Protein AF-A0A967IP04-F1 (afdb_monomer_lite)

Secondary structure (DSSP, 8-state):
-HHHHHHHHHHHHHTTS-EEEEE-SS-SSGGG---HHHHHHHHH--STT--EEEEEEETTEEEEEEEEEEE--TTTHHHHGGGT--TT-EEEEEEEEEETHHHHHHHHHHHHHHHHHHHHHHHHHHHHHHHHHHHHHHHHHHHHHHHHHHHHHHHHHHHHHH--

Foldseek 3Di:
DQVVLQVVQVVCVVVQFKHKAWAAPDDPDPSRHDDPQQVVQLVPDQAQPDKDWDWDQDPVGIKIKIKGFDFDDPVNCVPCVVVVDDGRDRRTMMMMIHHCVVVVVVVVVVVVVVVVVVVVVVVVVVVVVVVVVVVVVVVVVVVVVVVVVVVVVVVVVVVVVVVD

pLDDT: mean 90.39, std 6.9, range [52.81, 98.06]

Sequence (164 aa):
PAYMTRQMSELARERGLYTFHITSLKPINPANSPDEWERKALAEFRAPDDEAVTVEDRKDGKFFRFMAPLIVDRQCLQCHARHGYDIGDVRGGLSVTVPMSRFIAHYRSIRETDVAGLSAIGVFSLVAFGVVIWIFSKKLSQGIKRELEAERMDSTIKLAGAAA

Radius of gyration: 38.09 Å; chains: 1; bounding box: 79×38×110 Å

Structure (mmCIF, N/CA/C/O backbone):
data_AF-A0A967IP04-F1
#
_entry.id   AF-A0A967IP04-F1
#
loop_
_atom_site.group_PDB
_atom_site.id
_atom_site.type_symbol
_atom_site.label_atom_id
_atom_site.label_alt_id
_atom_site.label_comp_id
_atom_site.label_asym_id
_atom_site.label_entity_id
_atom_site.label_seq_id
_atom_site.pdbx_PDB_ins_code
_atom_site.Cartn_x
_atom_site.Cartn_y
_atom_site.Cartn_z
_atom_site.occupancy
_atom_site.B_iso_or_equiv
_atom_site.auth_seq_id
_atom_site.auth_comp_id
_atom_site.auth_asym_id
_atom_site.auth_atom_id
_atom_site.pdbx_PDB_model_num
ATOM 1 N N . PRO A 1 1 ? 8.802 8.033 -22.382 1.00 67.88 1 PRO A N 1
ATOM 2 C CA . PRO A 1 1 ? 7.773 7.574 -21.409 1.00 67.88 1 PRO A CA 1
ATOM 3 C C . PRO A 1 1 ? 8.158 7.788 -19.934 1.00 67.88 1 PRO A C 1
ATOM 5 O O . PRO A 1 1 ? 7.444 8.491 -19.234 1.00 67.88 1 PRO A O 1
ATOM 8 N N . ALA A 1 2 ? 9.303 7.265 -19.474 1.00 77.19 2 ALA A N 1
ATOM 9 C CA . ALA A 1 2 ? 9.651 7.240 -18.043 1.00 77.19 2 ALA A CA 1
ATOM 10 C C . ALA A 1 2 ? 9.767 8.614 -17.340 1.00 77.19 2 ALA A C 1
ATOM 12 O O . ALA A 1 2 ? 9.571 8.697 -16.133 1.00 77.19 2 ALA A O 1
ATOM 13 N N . TYR A 1 3 ? 10.062 9.693 -18.075 1.00 83.50 3 TYR A N 1
ATOM 14 C CA . TYR A 1 3 ? 10.180 11.041 -17.503 1.00 83.50 3 TYR A CA 1
ATOM 15 C C . TYR A 1 3 ? 8.848 11.570 -16.944 1.00 83.50 3 TYR A C 1
ATOM 17 O O . TYR A 1 3 ? 8.802 12.014 -15.801 1.00 83.50 3 TYR A O 1
ATOM 25 N N . MET A 1 4 ? 7.763 11.462 -17.720 1.00 84.94 4 MET A N 1
ATOM 26 C CA . MET A 1 4 ? 6.437 11.935 -17.302 1.00 84.94 4 MET A CA 1
ATOM 27 C C . MET A 1 4 ? 5.929 11.160 -16.086 1.00 84.94 4 MET A C 1
ATOM 29 O O . MET A 1 4 ? 5.462 11.760 -15.123 1.00 84.94 4 MET A O 1
ATOM 33 N N . THR A 1 5 ? 6.089 9.832 -16.086 1.00 85.31 5 THR A N 1
ATOM 34 C CA . THR A 1 5 ? 5.717 8.990 -14.940 1.00 85.31 5 THR A CA 1
ATOM 35 C C . THR A 1 5 ? 6.473 9.392 -13.679 1.00 85.31 5 THR A C 1
ATOM 37 O O . THR A 1 5 ? 5.883 9.436 -12.604 1.00 85.31 5 THR A O 1
ATOM 40 N N . ARG A 1 6 ? 7.759 9.739 -13.801 1.00 85.56 6 ARG A N 1
ATOM 41 C CA . ARG A 1 6 ? 8.552 10.220 -12.668 1.00 85.56 6 ARG A CA 1
ATOM 42 C C . ARG A 1 6 ? 8.048 11.563 -12.140 1.00 85.56 6 ARG A C 1
ATOM 44 O O . ARG A 1 6 ? 7.852 11.675 -10.939 1.00 85.56 6 ARG A O 1
ATOM 51 N N . GLN A 1 7 ? 7.762 12.535 -13.007 1.00 87.56 7 GLN A N 1
ATOM 52 C CA . GLN A 1 7 ? 7.198 13.820 -12.566 1.00 87.56 7 GLN A CA 1
ATOM 53 C C . GLN A 1 7 ? 5.839 13.648 -11.877 1.00 87.56 7 GLN A C 1
ATOM 55 O O . GLN A 1 7 ? 5.591 14.231 -10.825 1.00 87.56 7 GLN A O 1
ATOM 60 N N . MET A 1 8 ? 4.962 12.807 -12.432 1.00 88.12 8 MET A N 1
ATOM 61 C CA . MET A 1 8 ? 3.679 12.491 -11.797 1.00 88.12 8 MET A CA 1
ATOM 62 C C . MET A 1 8 ? 3.871 11.810 -10.438 1.00 88.12 8 MET A C 1
ATOM 64 O O . MET A 1 8 ? 3.158 12.124 -9.487 1.00 88.12 8 MET A O 1
ATOM 68 N N . SER A 1 9 ? 4.844 10.903 -10.340 1.00 88.88 9 SER A N 1
ATOM 69 C CA . SER A 1 9 ? 5.216 10.233 -9.095 1.00 88.88 9 SER A CA 1
ATOM 70 C C . SER A 1 9 ? 5.719 11.214 -8.036 1.00 88.88 9 SER A C 1
ATOM 72 O O . SER A 1 9 ? 5.294 11.144 -6.885 1.00 88.88 9 SER A O 1
ATOM 74 N N . GLU A 1 10 ? 6.569 12.167 -8.420 1.00 88.75 10 GLU A N 1
ATOM 75 C CA . GLU A 1 10 ? 7.086 13.212 -7.532 1.00 88.75 10 GLU A CA 1
ATOM 76 C C . GLU A 1 10 ? 5.949 14.083 -6.981 1.00 88.75 10 GLU A C 1
ATOM 78 O O . GLU A 1 10 ? 5.828 14.220 -5.763 1.00 88.75 10 GLU A O 1
ATOM 83 N N . LEU A 1 11 ? 5.046 14.557 -7.847 1.00 89.12 11 LEU A N 1
ATOM 84 C CA . LEU A 1 11 ? 3.865 15.329 -7.441 1.00 89.12 11 LEU A CA 1
ATOM 85 C C . LEU A 1 11 ? 2.925 14.532 -6.518 1.00 89.12 11 LEU A C 1
ATOM 87 O O . LEU A 1 11 ? 2.372 15.070 -5.557 1.00 89.12 11 LEU A O 1
ATOM 91 N N . ALA A 1 12 ? 2.717 13.242 -6.795 1.00 88.75 12 ALA A N 1
ATOM 92 C CA . ALA A 1 12 ? 1.879 12.378 -5.963 1.00 88.75 12 ALA A CA 1
ATOM 93 C C . ALA A 1 12 ? 2.515 12.094 -4.592 1.00 88.75 12 ALA A C 1
ATOM 95 O O . ALA A 1 12 ? 1.808 12.052 -3.577 1.00 88.75 12 ALA A O 1
ATOM 96 N N . ARG A 1 13 ? 3.845 11.956 -4.552 1.00 87.38 13 ARG A N 1
ATOM 97 C CA . ARG A 1 13 ? 4.631 11.785 -3.328 1.00 87.38 13 ARG A CA 1
ATOM 98 C C . ARG A 1 13 ? 4.575 13.029 -2.449 1.00 87.38 13 ARG A C 1
ATOM 100 O O . ARG A 1 13 ? 4.351 12.891 -1.252 1.00 87.38 13 ARG A O 1
ATOM 107 N N . GLU A 1 14 ? 4.700 14.224 -3.025 1.00 87.25 14 GLU A N 1
ATOM 108 C CA . GLU A 1 14 ? 4.558 15.498 -2.295 1.00 87.25 14 GLU A CA 1
ATOM 109 C C . GLU A 1 14 ? 3.182 15.640 -1.632 1.00 87.25 14 GLU A C 1
ATOM 111 O O . GLU A 1 14 ? 3.061 16.178 -0.534 1.00 87.25 14 GLU A O 1
ATOM 116 N N . ARG A 1 15 ? 2.136 15.089 -2.257 1.00 85.25 15 ARG A N 1
ATOM 117 C CA . ARG A 1 15 ? 0.776 15.041 -1.695 1.00 85.25 15 ARG A CA 1
ATOM 118 C C . ARG A 1 15 ? 0.550 13.876 -0.722 1.00 85.25 15 ARG A C 1
ATOM 120 O O . ARG A 1 15 ? -0.557 13.732 -0.193 1.00 85.25 15 ARG A O 1
ATOM 127 N N . GLY A 1 16 ? 1.560 13.034 -0.500 1.00 81.06 16 GLY A N 1
ATOM 128 C CA . GLY A 1 16 ? 1.498 11.859 0.369 1.00 81.06 16 GLY A CA 1
ATOM 129 C C . GLY A 1 16 ? 0.468 10.817 -0.078 1.00 81.06 16 GLY A C 1
ATOM 130 O O . GLY A 1 16 ? -0.185 10.218 0.777 1.00 81.06 16 GLY A O 1
ATOM 131 N N . LEU A 1 17 ? 0.257 10.656 -1.391 1.00 84.44 17 LEU A N 1
ATOM 132 C CA . LEU A 1 17 ? -0.750 9.746 -1.953 1.00 84.44 17 LEU A CA 1
ATOM 133 C C . LEU A 1 17 ? -0.158 8.383 -2.308 1.00 84.44 17 LEU A C 1
ATOM 135 O O . LEU A 1 17 ? -0.550 7.369 -1.744 1.00 84.44 17 LEU A O 1
ATOM 139 N N . TYR A 1 18 ? 0.766 8.368 -3.261 1.00 89.62 18 TYR A N 1
ATOM 140 C CA . TYR A 1 18 ? 1.446 7.179 -3.763 1.00 89.62 18 TYR A CA 1
ATOM 141 C C . TYR A 1 18 ? 2.718 7.606 -4.499 1.00 89.62 18 TYR A C 1
ATOM 143 O O . TYR A 1 18 ? 2.909 8.778 -4.822 1.00 89.62 18 TYR A O 1
ATOM 151 N N . THR A 1 19 ? 3.605 6.657 -4.765 1.00 92.38 19 THR A N 1
ATOM 152 C CA . THR A 1 19 ? 4.825 6.858 -5.551 1.00 92.38 19 THR A CA 1
ATOM 153 C C . THR A 1 19 ? 4.911 5.759 -6.597 1.00 92.38 19 THR A C 1
ATOM 155 O O . THR A 1 19 ? 4.807 4.583 -6.262 1.00 92.38 19 THR A O 1
ATOM 158 N N . PHE A 1 20 ? 5.103 6.146 -7.853 1.00 93.00 20 PHE A N 1
ATOM 159 C CA . PHE A 1 20 ? 5.390 5.237 -8.958 1.00 93.00 20 PHE A CA 1
ATOM 160 C C . PHE A 1 20 ? 6.883 5.187 -9.253 1.00 93.00 20 PHE A C 1
ATOM 162 O O . PHE A 1 20 ? 7.561 6.220 -9.223 1.00 93.00 20 PHE A O 1
ATOM 169 N N . HIS A 1 21 ? 7.385 4.022 -9.633 1.00 94.81 21 HIS A N 1
ATOM 170 C CA . HIS A 1 21 ? 8.749 3.886 -10.114 1.00 94.81 21 HIS A CA 1
ATOM 171 C C . HIS A 1 21 ? 8.792 2.918 -11.297 1.00 94.81 21 HIS A C 1
ATOM 173 O O . HIS A 1 21 ? 8.354 1.775 -11.212 1.00 94.81 21 HIS A O 1
ATOM 179 N N . ILE A 1 22 ? 9.282 3.411 -12.438 1.00 94.75 22 ILE A N 1
ATOM 180 C CA . ILE A 1 22 ? 9.568 2.572 -13.603 1.00 94.75 22 ILE A CA 1
ATOM 181 C C . ILE A 1 22 ? 11.018 2.139 -13.496 1.00 94.75 22 ILE A C 1
ATOM 183 O O . ILE A 1 22 ? 11.919 2.978 -13.556 1.00 94.75 22 ILE A O 1
ATOM 187 N N . THR A 1 23 ? 11.229 0.834 -13.416 1.00 95.19 23 THR A N 1
ATOM 188 C CA . THR A 1 23 ? 12.538 0.246 -13.152 1.00 95.19 23 THR A CA 1
ATOM 189 C C . THR A 1 23 ? 12.845 -0.917 -14.090 1.00 95.19 23 THR A C 1
ATOM 191 O O . THR A 1 23 ? 11.953 -1.468 -14.736 1.00 95.19 23 THR A O 1
ATOM 194 N N . SER A 1 24 ? 14.121 -1.257 -14.252 1.00 93.88 24 SER A N 1
ATOM 195 C CA . SER A 1 24 ? 14.569 -2.327 -15.149 1.00 93.88 24 SER A CA 1
ATOM 196 C C . SER A 1 24 ? 15.895 -2.913 -14.683 1.00 93.88 24 SER A C 1
ATOM 198 O O . SER A 1 24 ? 16.759 -2.184 -14.210 1.00 93.88 24 SER A O 1
ATOM 200 N N . LEU A 1 25 ? 16.112 -4.212 -14.911 1.00 93.00 25 LEU A N 1
ATOM 201 C CA . LEU A 1 25 ? 17.417 -4.850 -14.689 1.00 93.00 25 LEU A CA 1
ATOM 202 C C . LEU A 1 25 ? 18.510 -4.294 -15.619 1.00 93.00 25 LEU A C 1
ATOM 204 O O . LEU A 1 25 ? 19.692 -4.383 -15.296 1.00 93.00 25 LEU A O 1
ATOM 208 N N . LYS A 1 26 ? 18.119 -3.702 -16.757 1.00 89.38 26 LYS A N 1
ATOM 209 C CA . LYS A 1 26 ? 19.004 -3.033 -17.725 1.00 89.38 26 LYS A CA 1
ATOM 210 C C . LYS A 1 26 ? 18.506 -1.598 -17.980 1.00 89.38 26 LYS A C 1
ATOM 212 O O . LYS A 1 26 ? 17.917 -1.314 -19.037 1.00 89.38 26 LYS A O 1
ATOM 217 N N . PRO A 1 27 ? 18.654 -0.684 -17.003 1.00 89.19 27 PRO A N 1
ATOM 218 C CA . PRO A 1 27 ? 18.116 0.660 -17.117 1.00 89.19 27 PRO A CA 1
ATOM 219 C C . PRO A 1 2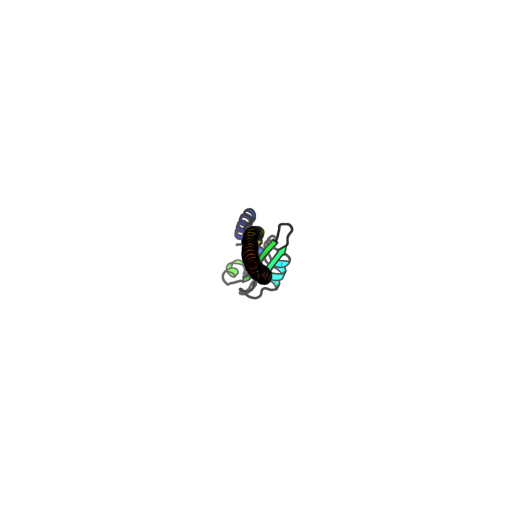7 ? 19.022 1.525 -18.006 1.00 89.19 27 PRO A C 1
ATOM 221 O O . PRO A 1 27 ? 20.239 1.519 -17.873 1.00 89.19 27 PRO A O 1
ATOM 224 N N . ILE A 1 28 ? 18.420 2.299 -18.915 1.00 86.00 28 ILE A N 1
ATOM 225 C CA . ILE A 1 28 ? 19.157 3.297 -19.719 1.00 86.00 28 ILE A CA 1
ATOM 226 C C . ILE A 1 28 ? 19.487 4.519 -18.856 1.00 86.00 28 ILE A C 1
ATOM 228 O O . ILE A 1 28 ? 20.560 5.099 -18.961 1.00 86.00 28 ILE A O 1
ATOM 232 N N . ASN A 1 29 ? 18.529 4.922 -18.018 1.00 86.81 29 ASN A N 1
ATOM 233 C CA . ASN A 1 29 ? 18.711 5.980 -17.039 1.00 86.81 29 ASN A CA 1
ATOM 234 C C . ASN A 1 29 ? 19.068 5.332 -15.692 1.00 86.81 29 ASN A C 1
ATOM 236 O O . ASN A 1 29 ? 18.220 4.607 -15.172 1.00 86.81 29 ASN A O 1
ATOM 240 N N . PRO A 1 30 ? 20.243 5.609 -15.101 1.00 89.56 30 PRO A N 1
ATOM 241 C CA . PRO A 1 30 ? 20.632 5.061 -13.800 1.00 89.56 30 PRO A CA 1
ATOM 242 C C . PRO A 1 30 ? 19.617 5.318 -12.680 1.00 89.56 30 PRO A C 1
ATOM 244 O O . PRO A 1 30 ? 19.504 4.503 -11.769 1.00 89.56 30 PRO A O 1
ATOM 247 N N . ALA A 1 31 ? 18.833 6.399 -12.768 1.00 88.69 31 ALA A N 1
ATOM 248 C CA . ALA A 1 31 ? 17.763 6.705 -11.818 1.00 88.69 31 ALA A CA 1
ATOM 249 C C . ALA A 1 31 ? 16.599 5.693 -11.834 1.00 88.69 31 ALA A C 1
ATOM 251 O O . ALA A 1 31 ? 15.780 5.721 -10.928 1.00 88.69 31 ALA A O 1
ATOM 252 N N . ASN A 1 32 ? 16.530 4.817 -12.841 1.00 92.31 32 ASN A N 1
ATOM 253 C CA . ASN A 1 32 ? 15.545 3.737 -12.954 1.00 92.31 32 ASN A CA 1
ATOM 254 C C . ASN A 1 32 ? 16.143 2.382 -12.529 1.00 92.31 32 ASN A C 1
ATOM 256 O O . ASN A 1 32 ? 15.720 1.333 -13.020 1.00 92.31 32 ASN A O 1
ATOM 260 N N . SER A 1 33 ? 17.204 2.398 -11.722 1.00 95.5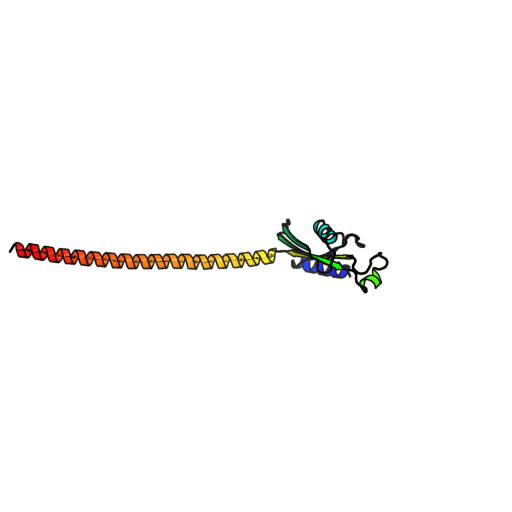6 33 SER A N 1
ATOM 261 C CA . SER A 1 33 ? 17.795 1.172 -11.190 1.00 95.56 33 SER A CA 1
ATOM 262 C C . SER A 1 33 ? 16.899 0.600 -10.092 1.00 95.56 33 SER A C 1
ATOM 264 O O . SER A 1 33 ? 16.452 1.360 -9.234 1.00 95.56 33 SER A O 1
ATOM 266 N N . PRO A 1 34 ? 16.653 -0.720 -10.083 1.00 96.81 34 PRO A N 1
ATOM 267 C CA . PRO A 1 34 ? 15.769 -1.329 -9.107 1.00 96.81 34 PRO A CA 1
ATOM 268 C C . PRO A 1 34 ? 16.423 -1.385 -7.739 1.00 96.81 34 PRO A C 1
ATOM 270 O O . PRO A 1 34 ? 17.621 -1.690 -7.625 1.00 96.81 34 PRO A O 1
ATOM 273 N N . ASP A 1 35 ? 15.603 -1.165 -6.716 1.00 95.81 35 ASP A N 1
ATOM 274 C CA . ASP A 1 35 ? 15.957 -1.561 -5.359 1.00 95.81 35 ASP A CA 1
ATOM 275 C C . ASP A 1 35 ? 15.974 -3.093 -5.206 1.00 95.81 35 ASP A C 1
ATOM 277 O O . ASP A 1 35 ? 15.764 -3.846 -6.161 1.00 95.81 35 ASP A O 1
ATOM 281 N N . GLU A 1 36 ? 16.297 -3.574 -4.009 1.00 95.94 36 GLU A N 1
ATOM 282 C CA . GLU A 1 36 ? 16.439 -5.007 -3.749 1.00 95.94 36 GLU A CA 1
ATOM 283 C C . GLU A 1 36 ? 15.137 -5.790 -3.985 1.00 95.94 36 GLU A C 1
ATOM 285 O O . GLU A 1 36 ? 15.159 -6.853 -4.610 1.00 95.94 36 GLU A O 1
ATOM 290 N N . TRP A 1 37 ? 13.998 -5.242 -3.556 1.00 96.69 37 TRP A N 1
ATOM 291 C CA . TRP A 1 37 ? 12.696 -5.882 -3.728 1.00 96.69 37 TRP A CA 1
ATOM 292 C C . TRP A 1 37 ? 12.250 -5.857 -5.192 1.00 96.69 37 TRP A C 1
ATOM 294 O O . TRP A 1 37 ? 11.850 -6.888 -5.732 1.00 96.69 37 TRP A O 1
ATOM 304 N N . GLU A 1 38 ? 12.392 -4.715 -5.868 1.00 97.75 38 GLU A N 1
ATOM 305 C CA . GLU A 1 38 ? 12.069 -4.575 -7.292 1.00 97.75 38 GLU A CA 1
ATOM 306 C C . GLU A 1 38 ? 12.929 -5.502 -8.150 1.00 97.75 38 GLU A C 1
ATOM 308 O O . GLU A 1 38 ? 12.442 -6.102 -9.103 1.00 97.75 38 GLU A O 1
ATOM 313 N N . ARG A 1 39 ? 14.213 -5.654 -7.812 1.00 97.62 39 ARG A N 1
ATOM 314 C CA . ARG A 1 39 ? 15.129 -6.553 -8.521 1.00 97.62 39 ARG A CA 1
ATOM 315 C C . ARG A 1 39 ? 14.689 -8.002 -8.392 1.00 97.62 39 ARG A C 1
ATOM 317 O O . ARG A 1 39 ? 14.737 -8.725 -9.385 1.00 97.62 39 ARG A O 1
ATOM 324 N N . LYS A 1 40 ? 14.272 -8.412 -7.192 1.00 97.00 40 LYS A N 1
ATOM 325 C CA . LYS A 1 40 ? 13.746 -9.755 -6.949 1.00 97.00 40 LYS A CA 1
ATOM 326 C C . LYS A 1 40 ? 12.463 -9.989 -7.750 1.00 97.00 40 LYS A C 1
ATOM 328 O O . LYS A 1 40 ? 12.406 -10.956 -8.500 1.00 97.00 40 LYS A O 1
ATOM 333 N N . ALA A 1 41 ? 11.507 -9.062 -7.680 1.00 96.94 41 ALA A N 1
ATOM 334 C CA . ALA A 1 41 ? 10.264 -9.132 -8.450 1.00 96.94 41 ALA A CA 1
ATOM 335 C C . ALA A 1 41 ? 10.528 -9.234 -9.965 1.00 96.94 41 ALA A C 1
ATOM 337 O O . ALA A 1 41 ? 10.030 -10.135 -10.633 1.00 96.94 41 ALA A O 1
ATOM 338 N N . LEU A 1 42 ? 11.407 -8.380 -10.503 1.00 97.12 42 LEU A N 1
ATOM 339 C CA . LEU A 1 42 ? 11.806 -8.412 -11.915 1.00 97.12 42 LEU A CA 1
ATOM 340 C C . LEU A 1 42 ? 12.448 -9.734 -12.343 1.00 97.12 42 LEU A C 1
ATOM 342 O O . LEU A 1 42 ? 12.309 -10.128 -13.498 1.00 97.12 42 LEU A O 1
ATOM 346 N N . ALA A 1 43 ? 13.186 -10.395 -11.450 1.00 95.81 43 ALA A N 1
ATOM 347 C CA . ALA A 1 43 ? 13.806 -11.684 -11.738 1.00 95.81 43 ALA A CA 1
ATOM 348 C C . ALA A 1 43 ? 12.789 -12.839 -11.748 1.00 95.81 43 ALA A C 1
ATOM 350 O O . ALA A 1 43 ? 13.049 -13.872 -12.374 1.00 95.81 43 ALA A O 1
ATOM 351 N N . GLU A 1 44 ? 11.648 -12.667 -11.081 1.00 95.56 44 GLU A N 1
ATOM 352 C CA . GLU A 1 44 ? 10.576 -13.658 -10.965 1.00 95.56 44 GLU A CA 1
ATOM 353 C C . GLU A 1 44 ? 9.536 -13.531 -12.087 1.00 95.56 44 GLU A C 1
ATOM 355 O O . GLU A 1 44 ? 9.009 -14.553 -12.515 1.00 95.56 44 GLU A O 1
ATOM 360 N N . PHE A 1 45 ? 9.317 -12.334 -12.642 1.00 96.50 45 PHE A N 1
ATOM 361 C CA . PHE A 1 45 ? 8.352 -12.119 -13.726 1.00 96.50 45 PHE A CA 1
ATOM 362 C C . PHE A 1 45 ? 8.666 -12.916 -15.004 1.00 96.50 45 PHE A C 1
ATOM 364 O O . PHE A 1 45 ? 9.802 -12.963 -15.489 1.00 96.50 45 PHE A O 1
ATOM 371 N N . ARG A 1 46 ? 7.631 -13.535 -15.569 1.00 90.38 46 ARG A N 1
ATOM 372 C CA . ARG A 1 46 ? 7.622 -14.348 -16.794 1.00 90.38 46 ARG A CA 1
ATOM 373 C C . ARG A 1 46 ? 6.427 -14.0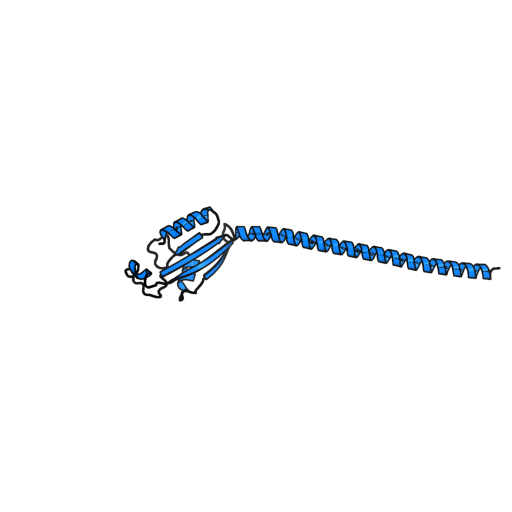27 -17.694 1.00 90.38 46 ARG A C 1
ATOM 375 O O . ARG A 1 46 ? 6.561 -14.155 -18.907 1.00 90.38 46 ARG A O 1
ATOM 382 N N . ALA A 1 47 ? 5.292 -13.628 -17.126 1.00 90.44 47 ALA A N 1
ATOM 383 C CA . ALA A 1 47 ? 4.040 -13.382 -17.834 1.00 90.44 47 ALA A CA 1
ATOM 384 C C . ALA A 1 47 ? 3.499 -11.959 -17.579 1.00 90.44 47 ALA A C 1
ATOM 386 O O . ALA A 1 47 ? 3.860 -11.336 -16.583 1.00 90.44 47 ALA A O 1
ATOM 387 N N . PRO A 1 48 ? 2.624 -11.429 -18.459 1.00 90.00 48 PRO A N 1
ATOM 388 C CA . PRO A 1 48 ? 2.019 -10.105 -18.282 1.00 90.00 48 PRO A CA 1
ATOM 389 C C . PRO A 1 48 ? 1.184 -9.954 -17.006 1.00 90.00 48 PRO A C 1
ATOM 391 O O . PRO A 1 48 ? 1.123 -8.856 -16.464 1.00 90.00 48 PRO A O 1
ATOM 394 N N . ASP A 1 49 ? 0.575 -11.048 -16.547 1.00 93.50 49 ASP A N 1
ATOM 395 C CA . ASP A 1 49 ? -0.324 -11.071 -15.387 1.00 93.50 49 ASP A CA 1
ATOM 396 C C . ASP A 1 49 ? 0.412 -11.360 -14.068 1.00 93.50 49 ASP A C 1
ATOM 398 O O . ASP A 1 49 ? -0.224 -11.521 -13.026 1.00 93.50 49 ASP A O 1
ATOM 402 N N . ASP A 1 50 ? 1.745 -11.466 -14.094 1.00 96.31 50 ASP A N 1
ATOM 403 C CA . ASP A 1 50 ? 2.508 -11.649 -12.866 1.00 96.31 50 ASP A CA 1
ATOM 404 C C . ASP A 1 50 ? 2.490 -10.371 -12.025 1.00 96.31 50 ASP A C 1
ATOM 406 O O . ASP A 1 50 ? 2.598 -9.253 -12.530 1.00 96.31 50 ASP A O 1
ATOM 410 N N . GLU A 1 51 ? 2.431 -10.535 -10.708 1.00 97.12 51 GLU A N 1
ATOM 411 C CA . GLU A 1 51 ? 2.390 -9.422 -9.768 1.00 97.12 51 GLU A CA 1
ATOM 412 C C . GLU A 1 51 ? 3.261 -9.725 -8.551 1.00 97.12 51 GLU A C 1
ATOM 414 O O . GLU A 1 51 ? 3.333 -10.857 -8.071 1.00 97.12 51 GLU A O 1
ATOM 419 N N . ALA A 1 52 ? 3.917 -8.694 -8.022 1.00 97.56 52 ALA A N 1
ATOM 420 C CA . ALA A 1 52 ? 4.647 -8.771 -6.766 1.00 97.56 52 ALA A CA 1
ATOM 421 C C . ALA A 1 52 ? 4.049 -7.793 -5.758 1.00 97.56 52 ALA A C 1
ATOM 423 O O . ALA A 1 52 ? 3.872 -6.607 -6.044 1.00 97.56 52 ALA A O 1
ATOM 424 N N . VAL A 1 53 ? 3.775 -8.286 -4.550 1.00 97.69 53 VAL A N 1
ATOM 425 C CA . VAL A 1 53 ? 3.160 -7.506 -3.474 1.00 97.69 53 VAL A CA 1
ATOM 426 C C . VAL A 1 53 ? 3.958 -7.668 -2.192 1.00 97.69 53 VAL A C 1
ATOM 428 O O . VAL A 1 53 ? 4.401 -8.763 -1.853 1.00 97.69 53 VAL A O 1
ATOM 431 N N . THR A 1 54 ? 4.133 -6.576 -1.454 1.00 97.00 54 THR A N 1
ATOM 432 C CA . THR A 1 54 ? 4.692 -6.627 -0.103 1.00 97.00 54 THR A CA 1
ATOM 433 C C . THR A 1 54 ? 4.137 -5.515 0.778 1.00 97.00 54 THR A C 1
ATOM 435 O O . THR A 1 54 ? 3.659 -4.482 0.303 1.00 97.00 54 THR A O 1
ATOM 438 N N . VAL A 1 55 ? 4.224 -5.729 2.086 1.00 95.44 55 VAL A N 1
ATOM 439 C CA . VAL A 1 55 ? 4.007 -4.699 3.097 1.00 95.44 55 VAL A CA 1
ATOM 440 C C . VAL A 1 55 ? 5.298 -4.560 3.886 1.00 95.44 55 VAL A C 1
ATOM 442 O O . VAL A 1 55 ? 5.729 -5.497 4.551 1.00 95.44 55 VAL A O 1
ATOM 445 N N . GLU A 1 56 ? 5.902 -3.382 3.824 1.00 93.62 56 GLU A N 1
ATOM 446 C CA . GLU A 1 56 ? 7.184 -3.092 4.460 1.00 93.62 56 GLU A CA 1
ATOM 447 C C . GLU A 1 56 ? 7.009 -2.065 5.575 1.00 93.62 56 GLU A C 1
ATOM 449 O O . GLU A 1 56 ? 6.296 -1.069 5.422 1.00 93.62 56 GLU A O 1
ATOM 454 N N . ASP A 1 57 ? 7.706 -2.282 6.686 1.00 90.69 57 ASP A N 1
ATOM 455 C CA . ASP A 1 57 ? 7.864 -1.284 7.736 1.00 90.69 57 ASP A CA 1
ATOM 456 C C . ASP A 1 57 ? 9.150 -0.495 7.479 1.00 90.69 57 ASP A C 1
ATOM 458 O O . ASP A 1 57 ? 10.255 -1.037 7.491 1.00 90.69 57 ASP A O 1
ATOM 462 N N . ARG A 1 58 ? 9.003 0.802 7.207 1.00 87.31 58 ARG A N 1
ATOM 463 C CA . ARG A 1 58 ? 10.105 1.745 6.996 1.00 87.31 58 ARG A CA 1
ATOM 464 C C . ARG A 1 58 ? 10.142 2.740 8.153 1.00 87.31 58 ARG A C 1
ATOM 466 O O . ARG A 1 58 ? 9.180 2.867 8.909 1.00 87.31 58 ARG A O 1
ATOM 473 N N . LYS A 1 59 ? 11.240 3.496 8.271 1.00 84.19 59 LYS A N 1
ATOM 474 C CA . LYS A 1 59 ? 11.363 4.572 9.278 1.00 84.19 59 LYS A CA 1
ATOM 475 C C . LYS A 1 59 ? 10.195 5.564 9.219 1.00 84.19 59 LYS A C 1
ATOM 477 O O . LYS A 1 59 ? 9.769 6.074 10.248 1.00 84.19 59 LYS A O 1
ATOM 482 N N . ASP A 1 60 ? 9.654 5.759 8.023 1.00 83.06 60 ASP A N 1
ATOM 483 C CA . ASP A 1 60 ? 8.638 6.766 7.722 1.00 83.06 60 ASP A CA 1
ATOM 484 C C . ASP A 1 60 ? 7.203 6.201 7.829 1.00 83.06 60 ASP A C 1
ATOM 486 O O . ASP A 1 60 ? 6.231 6.880 7.497 1.00 83.06 60 ASP A O 1
ATOM 490 N N . GLY A 1 61 ? 7.059 4.946 8.276 1.00 88.44 61 GLY A N 1
ATOM 491 C CA . GLY A 1 61 ? 5.786 4.254 8.467 1.00 88.44 61 GLY A CA 1
ATOM 492 C C . GLY A 1 61 ? 5.682 2.929 7.712 1.00 88.44 61 GLY A C 1
ATOM 493 O O . GLY A 1 61 ? 6.648 2.424 7.145 1.00 88.44 61 GLY A O 1
ATOM 494 N N . LYS A 1 62 ? 4.475 2.357 7.711 1.00 92.88 62 LYS A N 1
ATOM 495 C CA . LYS A 1 62 ? 4.158 1.129 6.976 1.00 92.88 62 LYS A CA 1
ATOM 496 C C . LYS A 1 62 ? 3.742 1.468 5.544 1.00 92.88 62 LYS A C 1
ATOM 498 O O . LYS A 1 62 ? 2.925 2.369 5.331 1.00 92.88 62 LYS A O 1
ATOM 503 N N . PHE A 1 63 ? 4.279 0.743 4.572 1.00 93.69 63 PHE A N 1
ATOM 504 C CA . PHE A 1 63 ? 4.035 0.958 3.150 1.00 93.69 63 PHE A CA 1
ATOM 505 C C . PHE A 1 63 ? 3.559 -0.327 2.493 1.00 93.69 63 PHE A C 1
ATOM 507 O O . PHE A 1 63 ? 4.146 -1.388 2.685 1.00 93.69 63 PHE A O 1
ATOM 514 N N . PHE A 1 64 ? 2.518 -0.207 1.680 1.00 95.06 64 PHE A N 1
ATOM 515 C CA . PHE A 1 64 ? 2.110 -1.248 0.753 1.00 95.06 64 PHE A CA 1
ATOM 516 C C . PHE A 1 64 ? 2.826 -1.020 -0.575 1.00 95.06 64 PHE A C 1
ATOM 518 O O . PHE A 1 64 ? 2.851 0.109 -1.075 1.00 95.06 64 PHE A O 1
ATOM 525 N N . ARG A 1 65 ? 3.409 -2.068 -1.149 1.00 96.75 65 ARG A N 1
ATOM 526 C CA . ARG A 1 65 ? 4.062 -2.017 -2.455 1.00 96.75 65 ARG A CA 1
ATOM 527 C C . ARG A 1 65 ? 3.463 -3.063 -3.372 1.00 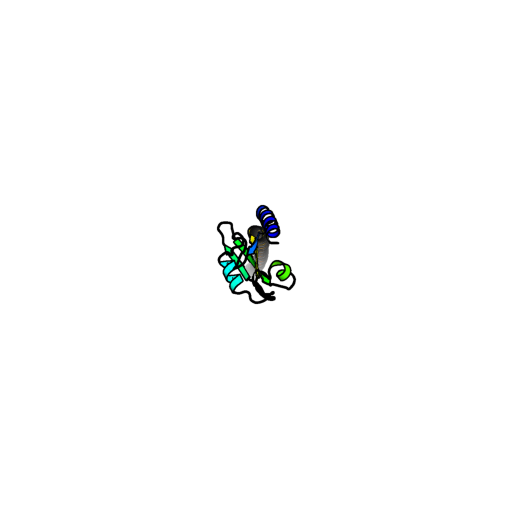96.75 65 ARG A C 1
ATOM 529 O O . ARG A 1 65 ? 3.250 -4.202 -2.968 1.00 96.75 65 ARG A O 1
ATOM 536 N N . PHE A 1 66 ? 3.247 -2.651 -4.606 1.00 97.56 66 PHE A N 1
ATOM 537 C CA . PHE A 1 66 ? 2.767 -3.466 -5.707 1.00 97.56 66 PHE A CA 1
ATOM 538 C C . PHE A 1 66 ? 3.698 -3.263 -6.897 1.00 97.56 66 PHE A C 1
ATOM 540 O O . PHE A 1 66 ? 4.210 -2.160 -7.086 1.00 97.56 66 PHE A O 1
ATOM 547 N N . MET A 1 67 ? 3.932 -4.288 -7.703 1.00 98.06 67 MET A N 1
ATOM 548 C CA . MET A 1 67 ? 4.691 -4.161 -8.938 1.00 98.06 67 MET A CA 1
ATOM 549 C C . MET A 1 67 ? 4.166 -5.122 -9.991 1.00 98.06 67 MET A C 1
ATOM 551 O O . MET A 1 67 ? 3.924 -6.287 -9.689 1.00 98.06 67 MET A O 1
ATOM 555 N N . ALA A 1 68 ? 4.062 -4.622 -11.220 1.00 97.56 68 ALA A N 1
ATOM 556 C CA . ALA A 1 68 ? 3.697 -5.396 -12.400 1.00 97.56 68 ALA A CA 1
ATOM 557 C C . ALA A 1 68 ? 4.793 -5.287 -13.480 1.00 97.56 68 ALA A C 1
ATOM 559 O O . ALA A 1 68 ? 5.479 -4.251 -13.559 1.00 97.56 68 ALA A O 1
ATOM 560 N N . PRO A 1 69 ? 4.987 -6.322 -14.314 1.00 97.25 69 PRO A N 1
ATOM 561 C CA . PRO A 1 69 ? 5.967 -6.315 -15.387 1.00 97.25 69 PRO A CA 1
ATOM 562 C C . PRO A 1 69 ? 5.542 -5.409 -16.546 1.00 97.25 69 PRO A C 1
ATOM 564 O O . PRO A 1 69 ? 4.370 -5.242 -16.868 1.00 97.25 69 PRO A O 1
ATOM 567 N N . LEU A 1 70 ? 6.536 -4.840 -17.223 1.00 94.44 70 LEU A N 1
ATOM 568 C CA . LEU A 1 70 ? 6.371 -4.150 -18.498 1.00 94.44 70 LEU A CA 1
ATOM 569 C C . LEU A 1 70 ? 6.826 -5.092 -19.612 1.00 94.44 70 LEU A C 1
ATOM 571 O O . LEU A 1 70 ? 8.025 -5.189 -19.890 1.00 94.44 70 LEU A O 1
ATOM 575 N N . ILE A 1 71 ? 5.872 -5.794 -20.217 1.00 94.56 71 ILE A N 1
ATOM 576 C CA . ILE A 1 71 ? 6.127 -6.748 -21.301 1.00 94.56 71 ILE A CA 1
ATOM 577 C C . ILE A 1 71 ? 6.257 -6.015 -22.638 1.00 94.56 71 ILE A C 1
ATOM 579 O O . ILE A 1 71 ? 5.500 -5.093 -22.940 1.00 94.56 71 ILE A O 1
ATOM 583 N N . VAL A 1 72 ? 7.239 -6.417 -23.441 1.00 93.88 72 VAL A N 1
ATOM 584 C CA . VAL A 1 72 ? 7.506 -5.836 -24.758 1.00 93.88 72 VAL A CA 1
ATOM 585 C C . VAL A 1 72 ? 6.466 -6.310 -25.767 1.00 93.88 72 VAL A C 1
ATOM 587 O O . VAL A 1 72 ? 6.324 -7.505 -26.024 1.00 93.88 72 VAL A O 1
ATOM 590 N N . ASP A 1 73 ? 5.791 -5.354 -26.400 1.00 92.75 73 ASP A N 1
ATOM 591 C CA . ASP A 1 73 ? 4.900 -5.584 -27.537 1.00 92.75 73 ASP A CA 1
ATOM 592 C C . ASP A 1 73 ? 5.480 -5.024 -28.854 1.00 92.75 73 ASP A C 1
ATOM 594 O O . ASP A 1 73 ? 6.587 -4.478 -28.912 1.00 92.75 73 ASP A O 1
ATOM 598 N N . ARG A 1 74 ? 4.713 -5.124 -29.949 1.00 92.81 74 ARG A N 1
ATOM 599 C CA . ARG A 1 74 ? 5.124 -4.587 -31.260 1.00 92.81 74 ARG A CA 1
ATOM 600 C C . ARG A 1 74 ? 5.350 -3.071 -31.251 1.00 92.81 74 ARG A C 1
ATOM 602 O O . ARG A 1 74 ? 6.194 -2.586 -32.002 1.00 92.81 74 ARG A O 1
ATOM 609 N N . GLN A 1 75 ? 4.603 -2.314 -30.448 1.00 91.88 75 GLN A N 1
ATOM 610 C CA . GLN A 1 75 ? 4.726 -0.856 -30.380 1.00 91.88 75 GLN A CA 1
ATOM 611 C C . GLN A 1 75 ? 6.002 -0.448 -29.636 1.00 91.88 75 GLN A C 1
ATOM 613 O O . GLN A 1 75 ? 6.677 0.501 -30.037 1.00 91.88 75 GLN A O 1
ATOM 618 N N . CYS A 1 76 ? 6.398 -1.213 -28.618 1.00 89.31 76 CYS A N 1
ATOM 619 C CA . CYS A 1 76 ? 7.640 -1.024 -27.873 1.00 89.31 76 CYS A CA 1
ATOM 620 C C . CYS A 1 76 ? 8.872 -1.092 -28.789 1.00 89.31 76 CYS A C 1
ATOM 622 O O . CYS A 1 76 ? 9.810 -0.297 -28.648 1.00 89.31 76 CYS A O 1
ATOM 624 N N . LEU A 1 77 ? 8.859 -2.012 -29.758 1.00 90.44 77 LEU A N 1
ATOM 625 C CA . LEU A 1 77 ? 9.976 -2.241 -30.674 1.00 90.44 77 LEU A CA 1
ATOM 626 C C . LEU A 1 77 ? 10.237 -1.083 -31.641 1.00 90.44 77 LEU A C 1
ATOM 628 O O . LEU A 1 77 ? 11.369 -0.948 -32.099 1.00 90.44 77 LEU A O 1
ATOM 632 N N . GLN A 1 78 ? 9.273 -0.182 -31.866 1.00 89.56 78 GLN A N 1
ATOM 633 C CA . GLN A 1 78 ? 9.491 1.015 -32.694 1.00 89.56 78 GLN A CA 1
ATOM 634 C C . GLN A 1 78 ? 10.674 1.861 -32.196 1.00 89.56 78 GLN A C 1
ATOM 636 O O . GLN A 1 78 ? 11.389 2.464 -32.993 1.00 89.56 78 GLN A O 1
ATOM 641 N N . CYS A 1 79 ? 10.915 1.862 -30.880 1.00 86.06 79 CYS A N 1
ATOM 642 C CA . CYS A 1 79 ? 12.003 2.615 -30.252 1.00 86.06 79 CYS A CA 1
ATOM 643 C C . CYS A 1 79 ? 13.024 1.727 -29.518 1.00 86.06 79 CYS A C 1
ATOM 645 O O . CYS A 1 79 ? 14.182 2.132 -29.356 1.00 86.06 79 CYS A O 1
ATOM 647 N N . HIS A 1 80 ? 12.617 0.540 -29.052 1.00 84.38 80 HIS A N 1
ATOM 648 C CA . HIS A 1 80 ? 13.439 -0.350 -28.224 1.00 84.38 80 HIS A CA 1
ATOM 649 C C . HIS A 1 80 ? 14.029 -1.560 -28.957 1.00 84.38 80 HIS A C 1
ATOM 651 O O . HIS A 1 80 ? 14.846 -2.251 -28.353 1.00 84.38 80 HIS A O 1
ATOM 657 N N . ALA A 1 81 ? 13.738 -1.778 -30.248 1.00 85.50 81 ALA A N 1
ATOM 658 C CA . ALA A 1 81 ? 14.358 -2.867 -31.018 1.00 85.50 81 ALA A CA 1
ATOM 659 C C . ALA A 1 81 ? 15.895 -2.792 -31.009 1.00 85.50 81 ALA A C 1
ATOM 661 O O . ALA A 1 81 ? 16.581 -3.789 -30.808 1.00 85.50 81 ALA A O 1
ATOM 662 N N . ARG A 1 82 ? 16.453 -1.577 -31.104 1.00 86.50 82 ARG A N 1
ATOM 663 C CA . ARG A 1 82 ? 17.907 -1.335 -31.028 1.00 86.50 82 ARG A CA 1
ATOM 664 C C . ARG A 1 82 ? 18.549 -1.716 -29.686 1.00 86.50 82 ARG A C 1
ATOM 666 O O . ARG A 1 82 ? 19.764 -1.640 -29.555 1.00 86.50 82 ARG A O 1
ATOM 673 N N . HIS A 1 83 ? 17.750 -2.036 -28.666 1.00 81.44 83 HIS A N 1
ATOM 674 C CA . HIS A 1 83 ? 18.220 -2.476 -27.347 1.00 81.44 83 HIS A CA 1
ATOM 675 C C . HIS A 1 83 ? 18.189 -4.002 -27.193 1.00 81.44 83 HIS A C 1
ATOM 677 O O . HIS A 1 83 ? 18.464 -4.483 -26.098 1.00 81.44 83 HIS A O 1
ATOM 683 N N . GLY A 1 84 ? 17.897 -4.735 -28.275 1.00 86.00 84 GLY A N 1
ATOM 684 C CA . GLY A 1 84 ? 17.933 -6.197 -28.313 1.00 86.00 84 GLY A CA 1
ATOM 685 C C . GLY A 1 84 ? 16.786 -6.856 -27.552 1.00 86.00 84 GLY A C 1
ATOM 686 O O . GLY A 1 84 ? 17.008 -7.898 -26.952 1.00 86.00 84 GLY A O 1
ATOM 687 N N . TYR A 1 85 ? 15.616 -6.211 -27.520 1.00 87.69 85 TYR A N 1
ATOM 688 C CA . TYR A 1 85 ? 14.402 -6.800 -26.957 1.00 87.69 85 TYR A CA 1
ATOM 689 C C . TYR A 1 85 ? 13.569 -7.460 -28.048 1.00 87.69 85 TYR A C 1
ATOM 691 O O . TYR A 1 85 ? 13.414 -6.883 -29.128 1.00 87.69 85 TYR A O 1
ATOM 699 N N . ASP A 1 86 ? 12.964 -8.587 -27.702 1.00 90.44 86 ASP A N 1
ATOM 700 C CA . ASP A 1 86 ? 11.987 -9.309 -28.503 1.00 90.44 86 ASP A CA 1
ATOM 701 C C . ASP A 1 86 ? 10.579 -9.196 -27.900 1.00 90.44 86 ASP A C 1
ATOM 703 O O . ASP A 1 86 ? 10.378 -8.794 -26.752 1.00 90.44 86 ASP A O 1
ATOM 707 N N . ILE A 1 87 ? 9.564 -9.519 -28.705 1.00 92.62 87 ILE A N 1
ATOM 708 C CA . ILE A 1 87 ? 8.171 -9.535 -28.238 1.00 92.62 87 ILE A CA 1
ATOM 709 C C . ILE A 1 87 ? 8.030 -10.595 -27.142 1.00 92.62 87 ILE A C 1
ATOM 711 O O . ILE A 1 87 ? 8.394 -11.749 -27.351 1.00 92.62 87 ILE A O 1
ATOM 715 N N . GLY A 1 88 ? 7.443 -10.208 -26.009 1.00 91.25 88 GLY A N 1
ATOM 716 C CA . GLY A 1 88 ? 7.288 -11.067 -24.833 1.00 91.25 88 GLY A CA 1
ATOM 717 C C . GLY A 1 88 ? 8.374 -10.880 -23.773 1.00 91.25 88 GLY A C 1
ATOM 718 O O . GLY A 1 88 ? 8.205 -11.366 -22.658 1.00 91.25 88 GLY A O 1
ATOM 719 N N . ASP A 1 89 ? 9.441 -10.132 -24.062 1.00 92.31 89 ASP A N 1
ATOM 720 C CA . ASP A 1 89 ? 10.471 -9.848 -23.066 1.00 92.31 89 ASP A CA 1
ATOM 721 C C . ASP A 1 89 ? 9.945 -8.986 -21.915 1.00 92.31 89 ASP A C 1
ATOM 723 O O . ASP A 1 89 ? 9.163 -8.050 -22.104 1.00 92.31 89 ASP A O 1
ATOM 727 N N . VAL A 1 90 ? 10.476 -9.220 -20.713 1.00 93.38 90 VAL A N 1
ATOM 728 C CA . VAL A 1 90 ? 10.294 -8.318 -19.571 1.00 93.38 90 VAL A CA 1
ATOM 729 C C . VAL A 1 90 ? 11.259 -7.140 -19.722 1.00 93.38 90 VAL A C 1
ATOM 731 O O . VAL A 1 90 ? 12.444 -7.219 -19.384 1.00 93.38 90 VAL A O 1
ATOM 734 N N . ARG A 1 91 ? 10.762 -5.999 -20.213 1.00 92.88 91 ARG A N 1
ATOM 735 C CA . ARG A 1 91 ? 11.571 -4.776 -20.373 1.00 92.88 91 ARG A CA 1
ATOM 736 C C . ARG A 1 91 ? 11.986 -4.175 -19.034 1.00 92.88 91 ARG A C 1
ATOM 738 O O . ARG A 1 91 ? 13.008 -3.480 -18.937 1.00 92.88 91 ARG A O 1
ATOM 745 N N . GLY A 1 92 ? 11.152 -4.375 -18.027 1.00 94.31 92 GLY A N 1
ATOM 746 C CA . GLY A 1 92 ? 11.226 -3.755 -16.719 1.00 94.31 92 GLY A CA 1
ATOM 747 C C . GLY A 1 92 ? 9.918 -3.971 -15.973 1.00 94.31 92 GLY A C 1
ATOM 748 O O . GLY A 1 92 ? 9.186 -4.910 -16.268 1.00 94.31 92 GLY A O 1
ATOM 749 N N . GLY A 1 93 ? 9.614 -3.085 -15.036 1.00 95.50 93 GLY A N 1
ATOM 750 C CA . GLY A 1 93 ? 8.381 -3.137 -14.267 1.00 95.50 93 GLY A CA 1
ATOM 751 C C . GLY A 1 93 ? 7.988 -1.766 -13.746 1.00 95.50 93 GLY A C 1
ATOM 752 O O . GLY A 1 93 ? 8.814 -0.851 -13.658 1.00 95.50 93 GLY A O 1
ATOM 753 N N . LEU A 1 94 ? 6.707 -1.635 -13.434 1.00 96.00 94 LEU A N 1
ATOM 754 C CA . LEU A 1 94 ? 6.122 -0.464 -12.805 1.00 96.00 94 LEU A CA 1
ATOM 755 C C . LEU A 1 94 ? 5.778 -0.831 -11.366 1.00 96.00 94 LEU A C 1
ATOM 757 O O . LEU A 1 94 ? 4.879 -1.638 -11.136 1.00 96.00 94 LEU A O 1
ATOM 761 N N . SER A 1 95 ? 6.487 -0.239 -10.410 1.00 96.88 95 SER A N 1
ATOM 762 C CA . SER A 1 95 ? 6.164 -0.373 -8.997 1.00 96.88 95 SER A CA 1
ATOM 763 C C . SER A 1 95 ? 5.325 0.810 -8.511 1.00 96.88 95 SER A C 1
ATOM 765 O O . SER A 1 95 ? 5.457 1.945 -8.983 1.00 96.88 95 SER A O 1
ATOM 767 N N . VAL A 1 96 ? 4.436 0.532 -7.563 1.00 95.44 96 VAL A N 1
ATOM 768 C CA . VAL A 1 96 ? 3.562 1.479 -6.877 1.00 95.44 96 VAL A CA 1
ATOM 769 C C . VAL A 1 96 ? 3.772 1.298 -5.383 1.00 95.44 96 VAL A C 1
ATOM 771 O O . VAL A 1 96 ? 3.618 0.201 -4.856 1.00 95.44 96 VAL A O 1
ATOM 774 N N . THR A 1 97 ? 4.114 2.375 -4.688 1.00 94.75 97 THR A N 1
ATOM 775 C CA . THR A 1 97 ? 4.263 2.404 -3.232 1.00 94.75 97 THR A CA 1
ATOM 776 C C . THR A 1 97 ? 3.203 3.317 -2.638 1.00 94.75 97 THR A C 1
ATOM 778 O O . THR A 1 97 ? 3.105 4.484 -3.016 1.00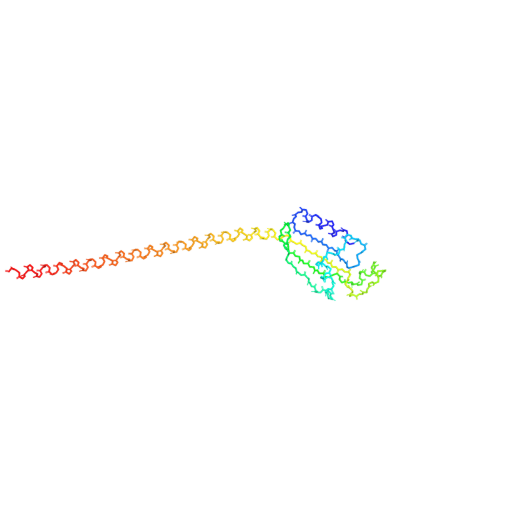 94.75 97 THR A O 1
ATOM 781 N N . VAL A 1 98 ? 2.417 2.800 -1.698 1.00 93.50 98 VAL A N 1
ATOM 782 C CA . VAL A 1 98 ? 1.316 3.509 -1.045 1.00 93.50 98 VAL A CA 1
ATOM 783 C C . VAL A 1 98 ? 1.591 3.584 0.463 1.00 93.50 98 VAL A C 1
ATOM 785 O O . VAL A 1 98 ? 1.702 2.539 1.112 1.00 93.50 98 VAL A O 1
ATOM 788 N N . PRO A 1 99 ? 1.707 4.788 1.057 1.00 92.44 99 PRO A N 1
ATOM 789 C CA . PRO A 1 99 ? 1.809 4.933 2.503 1.00 92.44 99 PRO A CA 1
ATOM 790 C C . PRO A 1 99 ? 0.516 4.454 3.168 1.00 92.44 99 PRO A C 1
ATOM 792 O O . PRO A 1 99 ? -0.572 4.968 2.907 1.00 92.44 99 PRO A O 1
ATOM 795 N N . MET A 1 100 ? 0.624 3.496 4.088 1.00 90.88 100 MET A N 1
ATOM 796 C CA . MET A 1 100 ? -0.535 2.981 4.821 1.00 90.88 100 MET A CA 1
ATOM 797 C C . MET A 1 100 ? -0.976 3.910 5.955 1.00 90.88 100 MET A C 1
ATOM 799 O O . MET A 1 100 ? -1.986 3.638 6.594 1.00 90.88 100 MET A O 1
ATOM 803 N N . SER A 1 101 ? -0.270 5.016 6.210 1.00 86.12 101 SER A N 1
ATOM 804 C CA . SER A 1 101 ? -0.573 5.956 7.298 1.00 86.12 101 SER A CA 1
ATOM 805 C C . SER A 1 101 ? -2.018 6.462 7.268 1.00 86.12 101 SER A C 1
ATOM 807 O O . SER A 1 101 ? -2.676 6.472 8.307 1.00 86.12 101 SER A O 1
ATOM 809 N N . ARG A 1 102 ? -2.550 6.805 6.085 1.00 77.50 102 ARG A N 1
ATOM 810 C CA . ARG A 1 102 ? -3.949 7.246 5.928 1.00 77.50 102 ARG A CA 1
ATOM 811 C C . ARG A 1 102 ? -4.948 6.133 6.229 1.00 77.50 102 ARG A C 1
ATOM 813 O O . ARG A 1 102 ? -5.928 6.371 6.930 1.00 77.50 102 ARG A O 1
ATOM 820 N N . PHE A 1 103 ? -4.673 4.922 5.750 1.00 82.50 103 PHE A N 1
ATOM 821 C CA . PHE A 1 103 ? -5.510 3.757 6.032 1.00 82.50 103 PHE A CA 1
ATOM 822 C C . PHE A 1 103 ? -5.493 3.427 7.527 1.00 82.50 103 PHE A C 1
ATOM 824 O O . PHE A 1 103 ? -6.547 3.303 8.140 1.00 82.50 103 PHE A O 1
ATOM 831 N N . ILE A 1 104 ? -4.310 3.372 8.141 1.00 83.94 104 ILE A N 1
ATOM 832 C CA . ILE A 1 104 ? -4.135 3.079 9.568 1.00 83.94 104 ILE A CA 1
ATOM 833 C C . ILE A 1 104 ? -4.827 4.133 10.438 1.00 83.94 104 ILE A C 1
ATOM 835 O O . ILE A 1 104 ? -5.492 3.771 11.406 1.00 83.94 104 ILE A O 1
ATOM 839 N N . ALA A 1 105 ? -4.704 5.421 10.105 1.00 82.12 105 ALA A N 1
ATOM 840 C CA . ALA A 1 105 ? -5.368 6.493 10.843 1.00 82.12 105 ALA A CA 1
ATOM 841 C C . ALA A 1 105 ? -6.898 6.357 10.791 1.00 82.12 105 ALA A C 1
ATOM 843 O O . ALA A 1 105 ? -7.561 6.464 11.823 1.00 82.12 105 ALA A O 1
ATOM 844 N N . HIS A 1 106 ? -7.450 6.055 9.612 1.00 79.81 106 HIS A N 1
ATOM 845 C CA . HIS A 1 106 ? -8.885 5.843 9.448 1.00 79.81 106 HIS A CA 1
ATOM 846 C C . HIS A 1 106 ? -9.378 4.609 10.220 1.00 79.81 106 HIS A C 1
ATOM 848 O O . HIS A 1 106 ? -10.338 4.700 10.982 1.00 79.81 106 HIS A O 1
ATOM 854 N N . TYR A 1 107 ? -8.662 3.485 10.115 1.00 83.44 107 TYR A N 1
ATOM 855 C CA . TYR A 1 107 ? -8.978 2.266 10.863 1.00 83.44 107 TYR A CA 1
ATOM 856 C C . TYR A 1 107 ? -8.885 2.457 12.377 1.00 83.44 107 TYR A C 1
ATOM 858 O O . TYR A 1 107 ? -9.694 1.895 13.112 1.00 83.44 107 TYR A O 1
ATOM 866 N N . ARG A 1 108 ? -7.922 3.247 12.866 1.00 83.88 108 ARG A N 1
ATOM 867 C CA . ARG A 1 108 ? -7.795 3.532 14.300 1.00 83.88 108 ARG A CA 1
ATOM 868 C C . ARG A 1 108 ? -9.012 4.294 14.821 1.00 83.88 108 ARG A C 1
ATOM 870 O O . ARG A 1 108 ? -9.564 3.887 15.835 1.00 83.88 108 ARG A O 1
ATOM 877 N N . SER A 1 109 ? -9.444 5.337 14.111 1.00 80.44 109 SER A N 1
ATOM 878 C CA . SER A 1 109 ? -10.614 6.131 14.504 1.00 80.44 109 SER A CA 1
ATOM 879 C C . SER A 1 109 ? -11.893 5.294 14.530 1.00 80.44 109 SER A C 1
ATOM 881 O O . SER A 1 109 ? -12.611 5.341 15.524 1.00 80.44 109 SER A O 1
ATOM 883 N N . ILE A 1 110 ? -12.134 4.483 13.493 1.00 83.88 110 ILE A N 1
ATOM 884 C CA . ILE A 1 110 ? -13.292 3.576 13.443 1.00 83.88 110 ILE A CA 1
ATOM 885 C C . ILE A 1 110 ? -13.242 2.578 14.602 1.00 83.88 110 ILE A C 1
ATOM 887 O O . ILE A 1 110 ? -14.221 2.386 15.318 1.00 83.88 110 ILE A O 1
ATOM 891 N N . ARG A 1 111 ? -12.076 1.970 14.837 1.00 87.19 111 ARG A N 1
ATOM 892 C CA . ARG A 1 111 ? -11.908 0.993 15.914 1.00 87.19 111 ARG A CA 1
ATOM 893 C C . ARG A 1 111 ? -12.163 1.606 17.288 1.00 87.19 111 ARG A C 1
ATOM 895 O O . ARG A 1 111 ? -12.758 0.950 18.134 1.00 87.19 111 ARG A O 1
ATOM 902 N N . GLU A 1 112 ? -11.705 2.830 17.532 1.00 86.38 112 GLU A N 1
ATOM 903 C CA . GLU A 1 112 ? -11.953 3.527 18.798 1.00 86.38 112 GLU A CA 1
ATOM 904 C C . GLU A 1 112 ? -13.447 3.798 19.009 1.00 86.38 112 GLU A C 1
ATOM 906 O O . GLU A 1 112 ? -13.962 3.524 20.095 1.00 86.38 112 GLU A O 1
ATOM 911 N N . THR A 1 113 ? -14.164 4.246 17.975 1.00 86.25 113 THR A N 1
ATOM 912 C CA . THR A 1 113 ? -15.616 4.463 18.056 1.00 86.25 113 THR A CA 1
ATOM 913 C C . THR A 1 113 ? -16.395 3.161 18.234 1.00 86.25 113 THR A C 1
ATOM 915 O O . THR A 1 113 ? -17.307 3.108 19.060 1.00 86.25 113 THR A O 1
ATOM 918 N N . ASP A 1 114 ? -16.000 2.092 17.541 1.00 89.81 114 ASP A N 1
ATOM 919 C CA . ASP A 1 114 ? -16.659 0.785 17.629 1.00 89.81 114 ASP A CA 1
ATOM 920 C C . ASP A 1 114 ? -16.463 0.155 19.009 1.00 89.81 114 ASP A C 1
ATOM 922 O O . ASP A 1 114 ? -17.417 -0.313 19.634 1.00 89.81 114 ASP A O 1
ATOM 926 N N . VAL A 1 115 ? -15.232 0.183 19.529 1.00 93.25 115 VAL A N 1
ATOM 927 C CA . VAL A 1 115 ? -14.918 -0.338 20.865 1.00 93.25 115 VAL A CA 1
ATOM 928 C C . VAL A 1 115 ? -15.659 0.453 21.939 1.00 93.25 115 VAL A C 1
ATOM 930 O O . VAL A 1 115 ? -16.201 -0.155 22.864 1.00 93.25 115 VAL A O 1
ATOM 933 N N . ALA A 1 116 ? -15.731 1.781 21.821 1.00 93.69 116 ALA A N 1
ATOM 934 C CA . ALA A 1 116 ? -16.482 2.613 22.757 1.00 93.69 116 ALA A CA 1
ATOM 935 C C . ALA A 1 116 ? -17.985 2.285 22.733 1.00 93.69 116 ALA A C 1
ATOM 937 O O . ALA A 1 116 ? -18.587 2.103 23.793 1.00 93.69 116 ALA A O 1
ATOM 938 N N . GLY A 1 117 ? -18.577 2.137 21.544 1.00 93.50 117 GLY A N 1
ATOM 939 C CA . GLY A 1 117 ? -19.985 1.767 21.378 1.00 93.50 117 GLY A CA 1
ATOM 940 C C . GLY A 1 117 ? -20.308 0.386 21.953 1.00 93.50 117 GLY A C 1
ATOM 941 O O . GLY A 1 117 ? -21.233 0.248 22.755 1.00 93.50 117 GLY A O 1
ATOM 942 N N . LEU A 1 118 ? -19.509 -0.630 21.616 1.00 95.62 118 LEU A N 1
ATOM 943 C CA . LEU A 1 118 ? -19.673 -1.991 22.141 1.00 95.62 118 LEU A CA 1
ATOM 944 C C . LEU A 1 118 ? -19.505 -2.042 23.662 1.00 95.62 118 LEU A C 1
ATOM 946 O O . LEU A 1 118 ? -20.280 -2.708 24.350 1.00 95.62 118 LEU A O 1
ATOM 950 N N . SER A 1 119 ? -18.536 -1.298 24.199 1.00 95.50 119 SER A N 1
ATOM 951 C CA . SER A 1 119 ? -18.327 -1.196 25.646 1.00 95.50 119 SER A CA 1
ATOM 952 C C . SER A 1 119 ? -19.526 -0.547 26.338 1.00 95.50 119 SER A C 1
ATOM 954 O O . SER A 1 119 ? -19.981 -1.048 27.364 1.00 95.50 119 SER A O 1
ATOM 956 N N . ALA A 1 120 ? -20.094 0.519 25.764 1.00 96.25 120 ALA A N 1
ATOM 957 C CA . ALA A 1 120 ? -21.279 1.180 26.307 1.00 96.25 120 ALA A CA 1
ATOM 958 C C . ALA A 1 120 ? -22.504 0.248 26.330 1.00 96.25 120 ALA A C 1
ATOM 960 O O . ALA A 1 120 ? -23.193 0.171 27.348 1.00 96.25 120 ALA A O 1
ATOM 961 N N . ILE A 1 121 ? -22.741 -0.510 25.253 1.00 97.19 121 ILE A N 1
ATOM 962 C CA . ILE A 1 121 ? -23.824 -1.508 25.183 1.00 97.19 121 ILE A CA 1
ATOM 963 C C . ILE A 1 121 ? -23.610 -2.615 26.222 1.00 97.19 121 ILE A C 1
ATOM 965 O O . ILE A 1 121 ? -24.557 -3.015 26.905 1.00 97.19 121 ILE A O 1
ATOM 969 N N . GLY A 1 122 ? -22.372 -3.093 26.372 1.00 96.94 122 GLY A N 1
ATOM 970 C CA . GLY A 1 122 ? -22.014 -4.108 27.361 1.00 96.94 122 GLY A CA 1
ATOM 971 C C . GLY A 1 122 ? -22.280 -3.638 28.791 1.00 96.94 122 GLY A C 1
ATOM 972 O O . GLY A 1 122 ? -22.970 -4.321 29.549 1.00 96.94 122 GLY A O 1
ATOM 973 N N . VAL A 1 123 ? -21.811 -2.439 29.145 1.00 97.56 123 VAL A N 1
ATOM 974 C CA . VAL A 1 123 ? -22.047 -1.834 30.466 1.00 97.56 123 VAL A CA 1
ATOM 975 C C . VAL A 1 123 ? -23.539 -1.616 30.708 1.00 97.56 123 VAL A C 1
ATOM 977 O O . VAL A 1 123 ? -24.042 -1.990 31.765 1.00 97.56 123 VAL A O 1
ATOM 980 N N . PHE A 1 124 ? -24.268 -1.077 29.729 1.00 97.88 124 PHE A N 1
ATOM 981 C CA . PHE A 1 124 ? -25.713 -0.879 29.839 1.00 97.88 124 PHE A CA 1
ATOM 982 C C . PHE A 1 124 ? -26.452 -2.198 30.089 1.00 97.88 124 PHE A C 1
ATOM 984 O O . PHE A 1 124 ? -27.294 -2.274 30.983 1.00 97.88 124 PHE A O 1
ATOM 991 N N . SER A 1 125 ? -26.092 -3.256 29.359 1.00 97.31 125 SER A N 1
ATOM 992 C CA . SER A 1 125 ? -26.693 -4.585 29.510 1.00 97.31 125 SER A CA 1
ATOM 993 C C . SER A 1 125 ? -26.418 -5.182 30.892 1.00 97.31 125 SER A C 1
ATOM 995 O O . SER A 1 125 ? -27.331 -5.715 31.520 1.00 97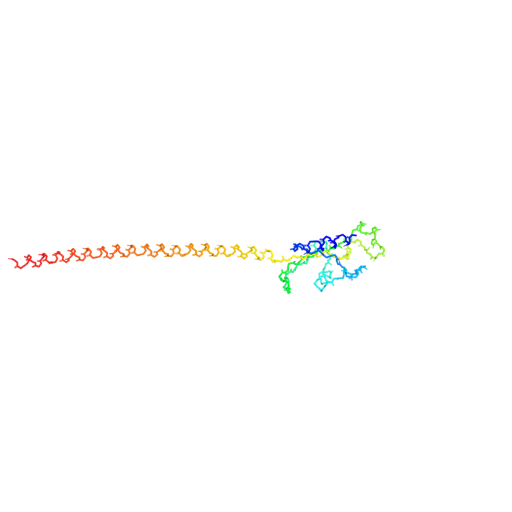.31 125 SER A O 1
ATOM 997 N N . LEU A 1 126 ? -25.190 -5.046 31.406 1.00 97.94 126 LEU A N 1
ATOM 998 C CA . LEU A 1 126 ? -24.822 -5.503 32.751 1.00 97.94 126 LEU A CA 1
ATOM 999 C C . LEU A 1 126 ? -25.578 -4.743 33.847 1.00 97.94 126 LEU A C 1
ATOM 1001 O O . LEU A 1 126 ? -26.077 -5.359 34.789 1.00 97.94 126 LEU A O 1
ATOM 1005 N N . VAL A 1 127 ? -25.709 -3.421 33.712 1.00 98.00 127 VAL A N 1
ATOM 1006 C CA . VAL A 1 127 ? -26.469 -2.589 34.655 1.00 98.00 127 VAL A CA 1
ATOM 1007 C C . VAL A 1 127 ? -27.950 -2.956 34.619 1.00 98.00 127 VAL A C 1
ATOM 1009 O O . VAL A 1 127 ? -28.539 -3.199 35.671 1.00 98.00 127 VAL A O 1
ATOM 1012 N N . ALA A 1 128 ? -28.549 -3.055 33.431 1.00 97.50 128 ALA A N 1
ATOM 1013 C CA . ALA A 1 128 ? -29.947 -3.442 33.274 1.00 97.50 128 ALA A CA 1
ATOM 1014 C C . ALA A 1 128 ? -30.215 -4.829 33.878 1.00 97.50 128 ALA A C 1
ATOM 1016 O O . ALA A 1 128 ? -31.170 -5.000 34.637 1.00 97.50 128 ALA A O 1
ATOM 1017 N N . PHE A 1 129 ? -29.338 -5.800 33.617 1.00 97.88 129 PHE A N 1
ATOM 1018 C CA . PHE A 1 129 ? -29.436 -7.140 34.188 1.00 97.88 129 PHE A CA 1
ATOM 1019 C C . PHE A 1 129 ? -29.322 -7.126 35.720 1.00 97.88 129 PHE A C 1
ATOM 1021 O O . PHE A 1 129 ? -30.140 -7.741 36.406 1.00 97.88 129 PHE A O 1
ATOM 1028 N N . GLY A 1 130 ? -28.379 -6.358 36.274 1.00 97.69 130 GLY A N 1
ATOM 1029 C CA . GLY A 1 130 ? -28.237 -6.168 37.719 1.00 97.69 130 GLY A CA 1
ATOM 1030 C C . GLY A 1 130 ? -29.473 -5.532 38.364 1.00 97.69 130 GLY A C 1
ATOM 1031 O O . GLY A 1 130 ? -29.925 -5.989 39.414 1.00 97.69 130 GLY A O 1
ATOM 1032 N N . VAL A 1 131 ? -30.076 -4.531 37.714 1.00 97.69 131 VAL A N 1
ATOM 1033 C CA . VAL A 1 131 ? -31.325 -3.897 38.168 1.00 97.69 131 VAL A CA 1
ATOM 1034 C C . VAL A 1 131 ? -32.482 -4.895 38.156 1.00 97.69 131 VAL A C 1
ATOM 1036 O O . VAL A 1 131 ? -33.234 -4.964 39.128 1.00 97.69 131 VAL A O 1
ATOM 1039 N N . VAL A 1 132 ? -32.610 -5.710 37.106 1.00 97.44 132 VAL A N 1
ATOM 1040 C CA . VAL A 1 132 ? -33.640 -6.757 37.024 1.00 97.44 132 VAL A CA 1
ATOM 1041 C C . VAL A 1 132 ? -33.472 -7.780 38.150 1.00 97.44 132 VAL A C 1
ATOM 1043 O O . VAL A 1 132 ? -34.444 -8.072 38.851 1.00 97.44 132 VAL A O 1
ATOM 1046 N N . ILE A 1 133 ? -32.249 -8.268 38.390 1.00 97.19 133 ILE A N 1
ATOM 1047 C CA . ILE A 1 133 ? -31.946 -9.186 39.502 1.00 97.19 133 ILE A CA 1
ATOM 1048 C C . ILE A 1 133 ? -32.290 -8.549 40.850 1.00 97.19 133 ILE A C 1
ATOM 1050 O O . ILE A 1 133 ? -32.871 -9.212 41.714 1.00 97.19 133 ILE A O 1
ATOM 1054 N N . TRP A 1 134 ? -31.958 -7.272 41.041 1.00 97.06 134 TRP A N 1
ATOM 1055 C CA . TRP A 1 134 ? -32.240 -6.555 42.280 1.00 97.06 134 TRP A CA 1
ATOM 1056 C C . TRP A 1 134 ? -33.748 -6.412 42.526 1.00 97.06 134 TRP A C 1
ATOM 1058 O O . TRP A 1 134 ? -34.223 -6.733 43.619 1.00 97.06 134 TRP A O 1
ATOM 1068 N N . ILE A 1 135 ? -34.520 -6.012 41.508 1.00 96.81 135 ILE A N 1
ATOM 1069 C CA . ILE A 1 135 ? -35.988 -5.921 41.586 1.00 96.81 135 ILE A CA 1
ATOM 1070 C C . ILE A 1 135 ? -36.587 -7.292 41.915 1.00 96.81 135 ILE A C 1
ATOM 1072 O O . ILE A 1 135 ? -37.437 -7.400 42.802 1.00 96.81 135 ILE A O 1
ATOM 1076 N N . PHE A 1 136 ? -36.133 -8.344 41.233 1.00 95.81 136 PHE A N 1
ATOM 1077 C CA . PHE A 1 136 ? -36.639 -9.700 41.428 1.00 95.81 136 PHE A CA 1
ATOM 1078 C C . PHE A 1 136 ? -36.329 -10.232 42.834 1.00 95.81 136 PHE A C 1
ATOM 1080 O O . PHE A 1 136 ? -37.231 -10.695 43.532 1.00 95.81 136 PHE A O 1
ATOM 1087 N N . SER A 1 137 ? -35.091 -10.059 43.304 1.00 95.06 137 SER A N 1
ATOM 1088 C CA . SER A 1 137 ? -34.663 -10.411 44.666 1.00 95.06 137 SER A CA 1
ATOM 1089 C C . SER A 1 137 ? -35.467 -9.663 45.735 1.00 95.06 137 SER A C 1
ATOM 1091 O O . SER A 1 137 ? -35.890 -10.243 46.741 1.00 95.06 137 SER A O 1
ATOM 1093 N N . LYS A 1 138 ? -35.746 -8.371 45.514 1.00 94.94 138 LYS A N 1
ATOM 1094 C CA . LYS A 1 138 ? -36.577 -7.572 46.422 1.00 94.94 138 LYS A CA 1
ATOM 1095 C C . LYS A 1 138 ? -38.020 -8.083 46.459 1.00 94.94 138 LYS A C 1
ATOM 1097 O O . LYS A 1 138 ? -38.595 -8.191 47.537 1.00 94.94 138 LYS A O 1
ATOM 1102 N N . LYS A 1 139 ? -38.596 -8.445 45.310 1.00 93.75 139 LYS A N 1
ATOM 1103 C CA . LYS A 1 139 ? -39.962 -8.983 45.230 1.00 93.75 139 LYS A CA 1
ATOM 1104 C C . LYS A 1 139 ? -40.077 -10.357 45.901 1.00 93.75 139 LYS A C 1
ATOM 1106 O O . LYS A 1 139 ? -41.023 -10.580 46.651 1.00 93.75 139 LYS A O 1
ATOM 1111 N N . LEU A 1 140 ? -39.096 -11.238 45.690 1.00 92.44 140 LEU A N 1
ATOM 1112 C CA . LEU A 1 140 ? -39.018 -12.553 46.337 1.00 92.44 140 LEU A CA 1
ATOM 1113 C C . LEU A 1 140 ? -38.910 -12.438 47.859 1.00 92.44 140 LEU A C 1
ATOM 1115 O O . LEU A 1 140 ? -39.695 -13.046 48.581 1.00 92.44 140 LEU A O 1
ATOM 1119 N N . SER A 1 141 ? -37.981 -11.618 48.357 1.00 93.12 141 SER A N 1
ATOM 1120 C CA . SER A 1 141 ? -37.806 -11.431 49.804 1.00 93.12 141 SER A CA 1
ATOM 1121 C C . SER A 1 141 ? -39.043 -10.833 50.481 1.00 93.12 141 SER A C 1
ATOM 1123 O O . SER A 1 141 ? -39.363 -11.205 51.608 1.00 93.12 141 SER A O 1
ATOM 1125 N N . GLN A 1 142 ? -39.773 -9.943 49.800 1.00 92.69 142 GLN A N 1
ATOM 1126 C CA . GLN A 1 142 ? -41.059 -9.440 50.286 1.00 92.69 142 GLN A CA 1
ATOM 1127 C C . GLN A 1 142 ? -42.146 -10.522 50.301 1.00 92.69 142 GLN A C 1
ATOM 1129 O O . GLN A 1 142 ? -42.939 -10.544 51.237 1.00 92.69 142 GLN A O 1
ATOM 1134 N N . GLY A 1 143 ? -42.181 -11.412 49.305 1.00 88.88 143 GLY A N 1
ATOM 1135 C CA . GLY A 1 143 ? -43.097 -12.557 49.277 1.00 88.88 143 GLY A CA 1
ATOM 1136 C C . GLY A 1 143 ? -42.877 -13.500 50.461 1.00 88.88 143 GLY A C 1
ATOM 1137 O O . GLY A 1 143 ? -43.806 -13.742 51.224 1.00 88.88 143 GLY A O 1
ATOM 1138 N N . ILE A 1 144 ? -41.626 -13.917 50.681 1.00 91.06 144 ILE A N 1
ATOM 1139 C CA . ILE A 1 144 ? -41.249 -14.811 51.789 1.00 91.06 144 ILE A CA 1
ATOM 1140 C C . ILE A 1 144 ? -41.572 -14.178 53.148 1.00 91.06 144 ILE A C 1
ATOM 1142 O O . ILE A 1 144 ? -42.126 -14.838 54.021 1.00 91.06 144 ILE A O 1
ATOM 1146 N N . LYS A 1 145 ? -41.268 -12.884 53.344 1.00 91.00 145 LYS A N 1
ATOM 1147 C CA . LYS A 1 145 ? -41.601 -12.187 54.600 1.00 91.00 145 LYS A CA 1
ATOM 1148 C C . LYS A 1 145 ? -43.105 -12.162 54.875 1.00 91.00 145 LYS A C 1
ATOM 1150 O O . LYS A 1 145 ? -43.496 -12.354 56.019 1.00 91.00 145 LYS A O 1
ATOM 1155 N N . ARG A 1 146 ? -43.934 -11.953 53.845 1.00 90.56 146 ARG A N 1
ATOM 1156 C CA . ARG A 1 146 ? -45.400 -11.936 53.981 1.00 90.56 146 ARG A CA 1
ATOM 1157 C C . ARG A 1 146 ? -45.961 -13.299 54.374 1.00 90.56 146 ARG A C 1
ATOM 1159 O O . ARG A 1 146 ? -46.840 -13.350 55.225 1.00 90.56 146 ARG A O 1
ATOM 1166 N N . GLU A 1 147 ? -45.458 -14.379 53.780 1.00 90.19 147 GLU A N 1
ATOM 1167 C CA . GLU A 1 147 ? -45.847 -15.743 54.169 1.00 90.19 147 GLU A CA 1
ATOM 1168 C C . GLU A 1 147 ? -45.445 -16.041 55.615 1.00 90.19 147 GLU A C 1
ATOM 1170 O O . GLU A 1 147 ? -46.278 -16.485 56.401 1.00 90.19 147 GLU A O 1
ATOM 1175 N N . LEU A 1 148 ? -44.210 -15.699 55.997 1.00 89.31 148 LEU A N 1
ATOM 1176 C CA . LEU A 1 148 ? -43.712 -15.913 57.356 1.00 89.31 148 LEU A CA 1
ATOM 1177 C C . LEU A 1 148 ? -44.520 -15.123 58.402 1.00 89.31 148 LEU A C 1
ATOM 1179 O O . LEU A 1 148 ? -44.813 -15.630 59.481 1.00 89.31 148 LEU A O 1
ATOM 1183 N N . GLU A 1 149 ? -44.881 -13.873 58.099 1.00 91.56 149 GLU A N 1
ATOM 1184 C CA . GLU A 1 149 ? -45.732 -13.048 58.963 1.00 91.56 149 GLU A CA 1
ATOM 1185 C C . GLU A 1 149 ? -47.148 -13.621 59.080 1.00 91.56 149 GLU A C 1
ATOM 1187 O O . GLU A 1 149 ? -47.685 -13.661 60.186 1.00 91.56 149 GLU A O 1
ATOM 1192 N N . ALA A 1 150 ? -47.731 -14.114 57.982 1.00 88.25 150 ALA A N 1
ATOM 1193 C CA . ALA A 1 150 ? -49.047 -14.750 57.990 1.00 88.25 150 ALA A CA 1
ATOM 1194 C C . ALA A 1 150 ? -49.060 -16.039 58.831 1.00 88.25 150 ALA A C 1
ATOM 1196 O O . ALA A 1 150 ? -49.955 -16.229 59.654 1.00 88.25 150 ALA A O 1
ATOM 1197 N N . GLU A 1 151 ? -48.040 -16.886 58.685 1.00 90.75 151 GLU A N 1
ATOM 1198 C CA . GLU A 1 151 ? -47.883 -18.122 59.461 1.00 90.75 151 GLU A CA 1
ATOM 1199 C C . GLU A 1 151 ? -47.638 -17.829 60.953 1.00 90.75 151 GLU A C 1
ATOM 1201 O O . GLU A 1 151 ? -48.202 -18.470 61.849 1.00 90.75 151 GLU A O 1
ATOM 1206 N N . ARG A 1 152 ? -46.860 -16.782 61.252 1.00 89.44 152 ARG A N 1
ATOM 1207 C CA . ARG A 1 152 ? -46.656 -16.297 62.622 1.00 89.44 152 ARG A CA 1
ATOM 1208 C C . ARG A 1 152 ? -47.951 -15.769 63.241 1.00 89.44 152 ARG A C 1
ATOM 1210 O O . ARG A 1 152 ? -48.213 -16.040 64.408 1.00 89.44 152 ARG A O 1
ATOM 1217 N N . MET A 1 153 ? -48.780 -15.060 62.478 1.00 84.50 153 MET A N 1
ATOM 1218 C CA . MET A 1 153 ? -50.088 -14.597 62.948 1.00 84.50 153 MET A CA 1
ATOM 1219 C C . MET A 1 153 ? -51.027 -15.775 63.242 1.00 84.50 153 MET A C 1
ATOM 1221 O O . MET A 1 153 ? -51.594 -15.833 64.332 1.00 84.50 153 MET A O 1
ATOM 1225 N N . ASP A 1 154 ? -51.129 -16.752 62.335 1.00 88.94 154 ASP A N 1
ATOM 1226 C CA . ASP A 1 154 ? -51.966 -17.948 62.525 1.00 88.94 154 ASP A CA 1
ATOM 1227 C C . ASP A 1 154 ? -51.548 -18.757 63.766 1.00 88.94 154 ASP A C 1
ATOM 1229 O O . ASP A 1 154 ? -52.377 -19.101 64.610 1.00 88.94 154 ASP A O 1
ATOM 1233 N N . SER A 1 155 ? -50.245 -18.989 63.943 1.00 84.19 155 SER A N 1
ATOM 1234 C CA . SER A 1 155 ? -49.716 -19.668 65.135 1.00 84.19 155 SER A CA 1
ATOM 1235 C C . SER A 1 155 ? -49.975 -18.895 66.433 1.00 84.19 155 SER A C 1
ATOM 1237 O O . SER A 1 155 ? -50.369 -19.505 67.428 1.00 84.19 155 SER A O 1
ATOM 1239 N N . THR A 1 156 ? -49.829 -17.564 66.444 1.00 84.19 156 THR A N 1
ATOM 1240 C CA . THR A 1 156 ? -50.168 -16.756 67.631 1.00 84.19 156 THR A CA 1
ATOM 1241 C C . THR A 1 156 ? -51.656 -16.798 67.967 1.00 84.19 156 THR A C 1
ATOM 1243 O O . THR A 1 156 ? -51.999 -16.897 69.143 1.00 84.19 156 THR A O 1
ATOM 1246 N N . ILE A 1 157 ? -52.537 -16.793 66.961 1.00 83.62 157 ILE A N 1
ATOM 1247 C CA . ILE A 1 157 ? -53.987 -16.920 67.153 1.00 83.62 157 ILE A CA 1
ATOM 1248 C C . ILE A 1 157 ? -54.326 -18.295 67.738 1.00 83.62 157 ILE A C 1
ATOM 1250 O O . ILE A 1 157 ? -55.074 -18.374 68.711 1.00 83.62 157 ILE A O 1
ATOM 1254 N N . LYS A 1 158 ? -53.741 -19.375 67.204 1.00 81.50 158 LYS A N 1
ATOM 1255 C CA . LYS A 1 158 ? -53.932 -20.737 67.729 1.00 81.50 158 LYS A CA 1
ATOM 1256 C C . LYS A 1 158 ? -53.467 -20.875 69.178 1.00 81.50 158 LYS A C 1
ATOM 1258 O O . LYS A 1 158 ? -54.172 -21.476 69.981 1.00 81.50 158 LYS A O 1
ATOM 1263 N N . LEU A 1 159 ? -52.313 -20.302 69.527 1.00 82.88 159 LEU A N 1
ATOM 1264 C CA . LEU A 1 159 ? -51.792 -20.318 70.898 1.00 82.88 159 LEU A CA 1
ATOM 1265 C C . LEU A 1 159 ? -52.660 -19.498 71.861 1.00 82.88 159 LEU A C 1
ATOM 1267 O O . LEU A 1 159 ? -52.934 -19.956 72.965 1.00 82.88 159 LEU A O 1
ATOM 1271 N N . ALA A 1 160 ? -53.118 -18.314 71.447 1.00 76.31 160 ALA A N 1
ATOM 1272 C CA . ALA A 1 160 ? -53.997 -17.475 72.260 1.00 76.31 160 ALA A CA 1
ATOM 1273 C C . ALA A 1 160 ? -55.376 -18.120 72.475 1.00 76.31 160 ALA A C 1
ATOM 1275 O O . ALA A 1 160 ? -55.906 -18.071 73.580 1.00 76.31 160 ALA A O 1
ATOM 1276 N N . GLY A 1 161 ? -55.934 -18.764 71.444 1.00 74.06 161 GLY A N 1
ATOM 1277 C CA . GLY A 1 161 ? -57.200 -19.492 71.538 1.00 74.06 161 GLY A CA 1
ATOM 1278 C C . GLY A 1 161 ? -57.120 -20.783 72.357 1.00 74.06 161 GLY A C 1
ATOM 1279 O O . GLY A 1 161 ? -58.119 -21.180 72.936 1.00 74.06 161 GLY A O 1
ATOM 1280 N N . ALA A 1 162 ? -55.952 -21.427 72.440 1.00 69.94 162 ALA A N 1
ATOM 1281 C CA . ALA A 1 162 ? -55.746 -22.615 73.274 1.00 69.94 162 ALA A CA 1
ATOM 1282 C C . ALA A 1 162 ? -55.531 -22.296 74.769 1.00 69.94 162 ALA A C 1
ATOM 1284 O O . ALA A 1 162 ? -55.564 -23.207 75.593 1.00 69.94 162 ALA A O 1
ATOM 1285 N N . ALA A 1 163 ? -55.268 -21.031 75.115 1.00 63.19 163 ALA A N 1
ATOM 1286 C CA . ALA A 1 163 ? -55.036 -20.573 76.486 1.00 63.19 163 ALA A CA 1
ATOM 1287 C C . ALA A 1 163 ? -56.278 -19.945 77.156 1.00 63.19 163 ALA A C 1
ATOM 1289 O O . ALA A 1 163 ? -56.197 -19.576 78.329 1.00 63.19 163 ALA A O 1
ATOM 1290 N N . ALA A 1 164 ? -57.387 -19.804 76.421 1.00 52.81 164 ALA A N 1
ATOM 1291 C CA . ALA A 1 164 ? -58.681 -19.300 76.891 1.00 52.81 164 ALA A CA 1
ATOM 1292 C C . ALA A 1 164 ? -59.660 -20.455 77.138 1.00 52.81 164 ALA A C 1
ATOM 1294 O O . ALA A 1 164 ? -60.451 -20.342 78.102 1.00 52.81 164 ALA A O 1
#